Protein AF-A0A8X8YIY2-F1 (afdb_monomer)

Mean predicted aligned error: 8.5 Å

Secondary structure (DSSP, 8-state):
--------PEEEEEEEETTSTT--EEEEEEETTSBHHHHHHHHHHHTT--GGGEEEEETTS-EE-TTSBTT-TT--EEEEEEETTEEEEEEEEEEE--

Structure (mmCIF, N/CA/C/O backbone):
data_AF-A0A8X8YIY2-F1
#
_entry.id   AF-A0A8X8YIY2-F1
#
loop_
_atom_site.group_PDB
_atom_site.id
_atom_site.type_symbol
_atom_site.label_atom_id
_atom_site.label_alt_id
_atom_site.label_comp_id
_atom_site.label_asym_id
_atom_site.label_entity_id
_atom_site.label_seq_id
_atom_site.pdbx_PDB_ins_code
_atom_site.Cartn_x
_atom_site.Cartn_y
_atom_site.Cartn_z
_a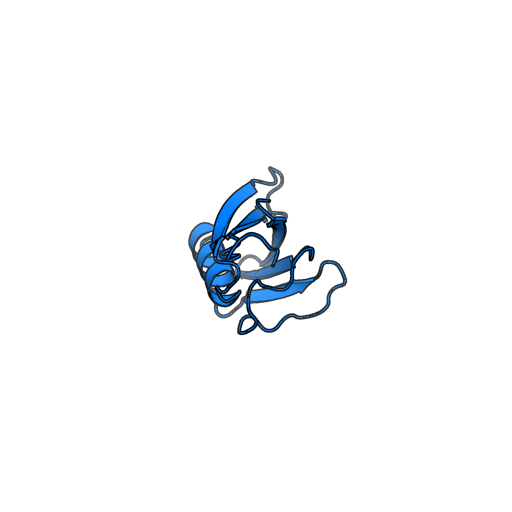tom_site.occupancy
_atom_site.B_iso_or_equiv
_atom_site.auth_seq_id
_atom_site.auth_comp_id
_atom_site.auth_asym_id
_atom_site.auth_atom_id
_atom_site.pdbx_PDB_model_num
ATOM 1 N N . MET A 1 1 ? 20.652 -7.552 -34.978 1.00 48.28 1 MET A N 1
ATOM 2 C CA . MET A 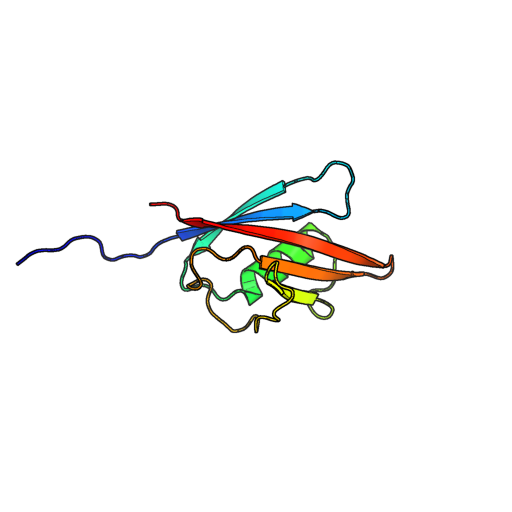1 1 ? 20.360 -8.364 -33.778 1.00 48.28 1 MET A CA 1
ATOM 3 C C . MET A 1 1 ? 19.204 -7.685 -33.052 1.00 48.28 1 MET A C 1
ATOM 5 O O . MET A 1 1 ? 19.321 -6.500 -32.773 1.00 48.28 1 MET A O 1
ATOM 9 N N . ALA A 1 2 ? 18.073 -8.380 -32.876 1.00 43.59 2 ALA A N 1
ATOM 10 C CA . ALA A 1 2 ? 16.949 -7.976 -32.008 1.00 43.59 2 ALA A CA 1
ATOM 11 C C . ALA A 1 2 ? 17.452 -7.808 -30.554 1.00 43.59 2 ALA A C 1
ATOM 13 O O . ALA A 1 2 ? 18.462 -8.419 -30.221 1.00 43.59 2 ALA A O 1
ATOM 14 N N . SER A 1 3 ? 16.898 -7.010 -29.637 1.00 44.25 3 SER A N 1
ATOM 15 C CA . SER A 1 3 ? 15.515 -6.651 -29.271 1.00 44.25 3 SER A CA 1
ATOM 16 C C . SER A 1 3 ? 15.618 -5.378 -28.388 1.00 44.25 3 SER A C 1
ATOM 18 O O . SER A 1 3 ? 16.571 -5.272 -27.626 1.00 44.25 3 SER A O 1
ATOM 20 N N . GLY A 1 4 ? 14.832 -4.306 -28.532 1.00 40.16 4 GLY A N 1
ATOM 21 C CA . GLY A 1 4 ? 13.465 -4.194 -28.010 1.00 40.16 4 GLY A CA 1
ATOM 22 C C . GLY A 1 4 ? 13.436 -3.759 -26.530 1.00 40.16 4 GLY A C 1
ATOM 23 O O . GLY A 1 4 ? 13.524 -4.612 -25.660 1.00 40.16 4 GLY A O 1
ATOM 24 N N . GLY A 1 5 ? 13.291 -2.446 -26.277 1.00 38.41 5 GLY A N 1
ATOM 25 C CA . GLY A 1 5 ? 12.825 -1.846 -25.010 1.00 38.41 5 GLY A CA 1
ATOM 26 C C . GLY A 1 5 ? 13.815 -1.809 -23.837 1.00 38.41 5 GLY A C 1
ATOM 27 O O . GLY A 1 5 ? 13.859 -2.732 -23.032 1.00 38.41 5 GLY A O 1
ATOM 28 N N . ALA A 1 6 ? 14.557 -0.708 -23.665 1.00 42.50 6 ALA A N 1
ATOM 29 C CA . ALA A 1 6 ? 15.295 -0.447 -22.424 1.00 42.50 6 ALA A CA 1
ATOM 30 C C . ALA A 1 6 ? 14.287 -0.151 -21.292 1.00 42.50 6 ALA A C 1
ATOM 32 O O . ALA A 1 6 ? 13.842 0.982 -21.108 1.00 42.50 6 ALA A O 1
ATOM 33 N N . GLY A 1 7 ? 13.866 -1.223 -20.617 1.00 46.47 7 GLY A N 1
ATOM 34 C CA . GLY A 1 7 ? 12.775 -1.292 -19.650 1.00 46.47 7 GLY A CA 1
ATOM 35 C C . GLY A 1 7 ? 13.004 -0.495 -18.370 1.00 46.47 7 GLY A C 1
ATOM 36 O O . GLY A 1 7 ? 13.304 -1.060 -17.325 1.00 46.47 7 GLY A O 1
ATOM 37 N N . GLY A 1 8 ? 12.762 0.812 -18.430 1.00 53.69 8 GLY A N 1
ATOM 38 C CA . GLY A 1 8 ? 12.368 1.613 -17.272 1.00 53.69 8 GLY A CA 1
ATOM 39 C C . GLY A 1 8 ? 10.879 1.425 -16.983 1.00 53.69 8 GLY A C 1
ATOM 40 O O . GLY A 1 8 ? 10.117 2.383 -17.090 1.00 53.69 8 GLY A O 1
ATOM 41 N N . GLY A 1 9 ? 10.456 0.187 -16.707 1.00 68.31 9 GLY A N 1
ATOM 42 C CA . GLY A 1 9 ? 9.068 -0.118 -16.361 1.00 68.31 9 GLY A CA 1
ATOM 43 C C . GLY A 1 9 ? 8.628 0.711 -15.155 1.00 68.31 9 GLY A C 1
ATOM 44 O O . GLY A 1 9 ? 9.380 0.876 -14.189 1.00 68.31 9 GLY A O 1
ATOM 45 N N . LYS A 1 10 ? 7.431 1.290 -15.223 1.00 73.19 10 LYS A N 1
ATOM 46 C CA . LYS A 1 10 ? 6.784 1.904 -14.062 1.00 73.19 10 LYS A CA 1
ATOM 47 C C . LYS A 1 10 ? 5.782 0.898 -13.520 1.00 73.19 10 LYS A C 1
ATOM 49 O O . LYS A 1 10 ? 5.042 0.283 -14.282 1.00 73.19 10 LYS A O 1
ATOM 54 N N . VAL A 1 11 ? 5.766 0.742 -12.206 1.00 78.69 11 VAL A N 1
ATOM 55 C CA . VAL A 1 11 ? 4.781 -0.080 -11.512 1.00 78.69 11 VAL A CA 1
ATOM 56 C C . VAL A 1 11 ? 3.748 0.854 -10.914 1.00 78.69 11 VAL A C 1
ATOM 58 O O . VAL A 1 11 ? 4.085 1.808 -10.208 1.00 78.69 11 VAL A O 1
ATOM 61 N N . SER A 1 12 ? 2.485 0.591 -11.218 1.00 82.12 12 SER A N 1
ATOM 62 C CA . SER A 1 12 ? 1.359 1.302 -10.633 1.00 82.12 12 SER A CA 1
ATOM 63 C C . SER A 1 12 ? 0.852 0.513 -9.436 1.00 82.12 12 SER A C 1
ATOM 65 O O . SER A 1 12 ? 0.351 -0.597 -9.571 1.00 82.12 12 SER A O 1
ATOM 67 N N . PHE A 1 13 ? 0.983 1.091 -8.251 1.00 80.75 13 PHE A N 1
ATOM 68 C CA . PHE A 1 13 ? 0.473 0.541 -7.008 1.00 80.75 13 PHE A CA 1
ATOM 69 C C . PHE A 1 13 ? -0.925 1.079 -6.744 1.00 80.75 13 PHE A C 1
ATOM 71 O O . PHE A 1 13 ? -1.106 2.276 -6.521 1.00 80.75 13 PHE A O 1
ATOM 78 N N . LYS A 1 14 ? -1.922 0.197 -6.755 1.00 83.94 14 LYS A N 1
ATOM 79 C CA . LYS A 1 14 ? -3.273 0.506 -6.297 1.00 83.94 14 LYS A CA 1
ATOM 80 C C . LYS A 1 14 ? -3.380 0.182 -4.818 1.00 83.94 14 LYS A C 1
ATOM 82 O O . LYS A 1 14 ? -3.481 -0.978 -4.434 1.00 83.94 14 LYS A O 1
ATOM 87 N N . VAL A 1 15 ? -3.405 1.220 -4.002 1.00 83.44 15 VAL A N 1
ATOM 88 C CA . VAL A 1 15 ? -3.483 1.129 -2.554 1.00 83.44 15 VAL A CA 1
ATOM 89 C C . VAL A 1 15 ? -4.903 1.374 -2.084 1.00 83.44 15 VAL A C 1
ATOM 91 O O . VAL A 1 15 ? -5.478 2.424 -2.344 1.00 83.44 15 VAL A O 1
ATOM 94 N N . THR A 1 16 ? -5.474 0.387 -1.410 1.00 83.94 16 THR A N 1
ATOM 95 C CA . THR A 1 16 ? -6.865 0.325 -0.975 1.00 83.94 16 THR A CA 1
ATOM 96 C C . THR A 1 16 ? -6.917 0.198 0.537 1.00 83.94 16 THR A C 1
ATOM 98 O O . THR A 1 16 ? -6.303 -0.698 1.118 1.00 83.94 16 THR A O 1
ATOM 101 N N . LEU A 1 17 ? -7.673 1.079 1.180 1.00 83.38 17 LEU A N 1
ATOM 102 C CA . LEU A 1 17 ? -7.822 1.096 2.628 1.00 83.38 17 LEU A CA 1
ATOM 103 C C . LEU A 1 17 ? -8.918 0.117 3.053 1.00 83.38 17 LEU A C 1
ATOM 105 O O . LEU A 1 17 ? -10.103 0.432 2.972 1.00 83.38 17 LEU A O 1
ATOM 109 N N . THR A 1 18 ? -8.530 -1.077 3.499 1.00 78.81 18 THR A N 1
ATOM 110 C CA . THR A 1 18 ? -9.501 -2.122 3.869 1.00 78.81 18 THR A CA 1
ATOM 111 C C . THR A 1 18 ? -10.113 -1.954 5.254 1.00 78.81 18 THR A C 1
ATOM 113 O O . THR A 1 18 ? -11.139 -2.567 5.533 1.00 78.81 18 THR A O 1
ATOM 116 N N . SER A 1 19 ? -9.546 -1.096 6.108 1.00 78.12 19 SER A N 1
ATOM 117 C CA . SER A 1 19 ? -10.202 -0.742 7.374 1.00 78.12 19 SER A CA 1
ATOM 118 C C . SER A 1 19 ? -11.385 0.210 7.197 1.00 78.12 19 SER A C 1
ATOM 120 O O . SER A 1 19 ? -12.226 0.286 8.089 1.00 78.12 19 SER A O 1
ATOM 122 N N . ASP A 1 20 ? -11.471 0.935 6.077 1.00 79.44 20 ASP A N 1
ATOM 123 C CA . ASP A 1 20 ? -12.607 1.810 5.798 1.00 79.44 20 ASP A CA 1
ATOM 124 C C . ASP A 1 20 ? -13.719 1.023 5.088 1.00 79.44 20 ASP A C 1
ATOM 126 O O . ASP A 1 20 ? -13.465 0.414 4.048 1.00 79.44 20 ASP A O 1
ATOM 130 N N . PRO A 1 21 ? -14.985 1.084 5.544 1.00 82.00 21 PRO A N 1
ATOM 131 C CA . PRO A 1 21 ? -16.089 0.357 4.909 1.00 82.00 21 PRO A CA 1
ATOM 132 C C . PRO A 1 21 ? -16.380 0.831 3.476 1.00 82.00 21 PRO A C 1
ATOM 134 O O . PRO A 1 21 ? -17.031 0.132 2.706 1.00 82.00 21 PRO A O 1
ATOM 137 N N . LYS A 1 22 ? -15.895 2.023 3.106 1.00 83.69 22 LYS A N 1
ATOM 138 C CA . LYS A 1 22 ? -15.969 2.561 1.739 1.00 83.69 22 LYS A CA 1
ATOM 139 C C . LYS A 1 22 ? -14.880 2.011 0.817 1.00 83.69 22 LYS A C 1
ATOM 141 O O . LYS A 1 22 ? -14.955 2.258 -0.382 1.00 83.69 22 LYS A O 1
ATOM 146 N N . LEU A 1 23 ? -13.882 1.316 1.370 1.00 83.69 23 LEU A N 1
ATOM 147 C CA . LEU A 1 23 ? -12.745 0.739 0.654 1.00 83.69 23 LEU A CA 1
ATOM 148 C C . LEU A 1 23 ? -12.107 1.731 -0.342 1.00 83.69 23 LEU A C 1
ATOM 150 O O . LEU A 1 23 ? -11.957 1.400 -1.524 1.00 83.69 23 LEU A O 1
ATOM 154 N N . PRO A 1 24 ? -11.782 2.975 0.078 1.00 86.19 24 PRO A N 1
ATOM 155 C CA . PRO A 1 24 ? -11.219 3.955 -0.837 1.00 86.19 24 PRO A CA 1
ATOM 156 C C . PRO A 1 24 ? -9.882 3.447 -1.376 1.00 86.19 24 PRO A C 1
ATOM 158 O O . PRO A 1 24 ? -9.065 2.904 -0.628 1.00 86.19 24 PRO A O 1
ATOM 161 N N . PHE A 1 25 ? -9.658 3.639 -2.677 1.00 85.44 25 PHE A N 1
ATOM 162 C CA . PHE A 1 25 ? -8.413 3.263 -3.334 1.00 85.44 25 PHE A CA 1
ATOM 163 C C . PHE A 1 25 ? -7.748 4.459 -4.010 1.00 85.44 25 PHE A C 1
ATOM 165 O O . PHE A 1 25 ? -8.407 5.369 -4.515 1.00 85.44 25 PHE A O 1
ATOM 172 N N . LYS A 1 26 ? -6.420 4.429 -4.047 1.00 83.62 26 LYS A N 1
ATOM 173 C CA . LYS A 1 26 ? -5.565 5.420 -4.690 1.00 83.62 26 LYS A CA 1
ATOM 174 C C . LYS A 1 26 ? -4.535 4.669 -5.525 1.00 83.62 26 LYS A C 1
ATOM 176 O O . LYS A 1 26 ? -3.961 3.696 -5.055 1.00 83.62 26 LYS A O 1
ATOM 181 N N . VAL A 1 27 ? -4.336 5.081 -6.769 1.00 84.56 27 VAL A N 1
ATOM 182 C CA . VAL A 1 27 ? -3.323 4.483 -7.647 1.00 84.56 27 VAL A CA 1
ATOM 183 C C . VAL A 1 27 ? -2.150 5.442 -7.738 1.00 84.56 27 VAL A C 1
ATOM 185 O O . VAL A 1 27 ? -2.354 6.634 -7.967 1.00 84.56 27 VAL A O 1
ATOM 188 N N . PHE A 1 28 ? -0.937 4.933 -7.570 1.00 80.69 28 PHE A N 1
ATOM 189 C CA . PHE A 1 28 ? 0.282 5.714 -7.735 1.00 80.69 28 PHE A CA 1
ATOM 190 C C . PHE A 1 28 ? 1.316 4.941 -8.531 1.00 80.69 28 PHE A C 1
ATOM 192 O O . PHE A 1 28 ? 1.568 3.769 -8.273 1.00 80.69 28 PHE A O 1
ATOM 199 N N . SER A 1 29 ? 1.941 5.618 -9.485 1.00 82.56 29 SER A N 1
ATOM 200 C CA . SER A 1 29 ? 2.965 5.029 -10.337 1.00 82.56 29 SER A CA 1
ATOM 201 C C . SER A 1 29 ? 4.346 5.404 -9.826 1.00 82.56 29 SER A C 1
ATOM 203 O O . SER A 1 29 ? 4.680 6.586 -9.728 1.00 82.56 29 SER A O 1
ATOM 205 N N . VAL A 1 30 ? 5.163 4.399 -9.538 1.00 78.44 30 VAL A N 1
ATOM 206 C CA . VAL A 1 30 ? 6.568 4.569 -9.165 1.00 78.44 30 VAL A CA 1
ATOM 207 C C . VAL A 1 30 ? 7.456 3.800 -10.145 1.00 78.44 30 VAL A C 1
ATOM 209 O O . VAL A 1 30 ? 7.004 2.844 -10.777 1.00 78.44 30 VAL A O 1
ATOM 212 N N . PRO A 1 31 ? 8.721 4.205 -10.324 1.00 81.44 31 PRO A N 1
ATOM 213 C CA . PRO A 1 31 ? 9.677 3.409 -11.084 1.00 81.44 31 PRO A CA 1
ATOM 214 C C . PRO A 1 31 ? 9.839 2.028 -10.446 1.00 81.44 31 PRO A C 1
ATOM 216 O O . PRO A 1 31 ? 9.886 1.922 -9.225 1.00 81.44 31 PRO A 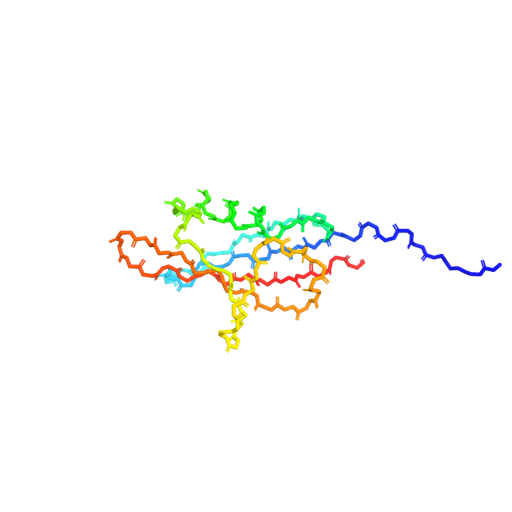O 1
ATOM 219 N N . GLU A 1 32 ? 9.993 0.976 -11.240 1.00 76.94 32 GLU A N 1
ATOM 220 C CA . GLU A 1 32 ? 10.175 -0.377 -10.699 1.00 76.94 32 GLU A CA 1
ATOM 221 C C . GLU A 1 32 ? 11.477 -0.549 -9.895 1.00 76.94 32 GLU A C 1
ATOM 223 O O . GLU A 1 32 ? 11.540 -1.309 -8.934 1.00 76.94 32 GLU A O 1
ATOM 228 N N . ALA A 1 33 ? 12.505 0.232 -10.235 1.00 76.12 33 ALA A N 1
ATOM 229 C CA . ALA A 1 33 ? 13.746 0.311 -9.468 1.00 76.12 33 ALA A CA 1
ATOM 230 C C . ALA A 1 33 ? 13.588 1.052 -8.121 1.00 76.12 33 ALA A C 1
ATOM 232 O O . ALA A 1 33 ? 14.549 1.151 -7.358 1.00 76.12 33 ALA A O 1
ATOM 233 N N . ALA A 1 34 ? 12.414 1.628 -7.830 1.00 80.94 34 ALA A N 1
ATOM 234 C CA . ALA A 1 34 ? 12.176 2.320 -6.571 1.00 80.94 34 ALA A CA 1
ATOM 235 C C . ALA A 1 34 ? 11.971 1.316 -5.420 1.00 80.94 34 ALA A C 1
ATOM 237 O O . ALA A 1 34 ? 11.345 0.270 -5.606 1.00 80.94 34 ALA A O 1
ATOM 238 N N . PRO A 1 35 ? 12.459 1.624 -4.208 1.00 82.25 35 PRO A N 1
ATOM 239 C CA . PRO A 1 35 ? 12.291 0.750 -3.054 1.00 82.25 35 PRO A CA 1
ATOM 240 C C . PRO A 1 35 ? 10.870 0.825 -2.479 1.00 82.25 35 PRO A C 1
ATOM 242 O O . PRO A 1 35 ? 10.245 1.891 -2.466 1.00 82.25 35 PRO A O 1
ATOM 245 N N . PHE A 1 36 ? 10.385 -0.283 -1.908 1.00 79.50 36 PHE A N 1
ATOM 246 C CA . PHE A 1 36 ? 9.067 -0.333 -1.261 1.00 79.50 36 PHE A CA 1
ATOM 247 C C . PHE A 1 36 ? 8.936 0.622 -0.068 1.00 79.50 36 PHE A C 1
ATOM 249 O O . PHE A 1 36 ? 7.834 1.069 0.240 1.00 79.50 36 PHE A O 1
ATOM 256 N N . THR A 1 37 ? 10.047 1.007 0.566 1.00 84.06 37 THR A N 1
ATOM 257 C CA . THR A 1 37 ? 10.082 2.094 1.563 1.00 84.06 37 THR A CA 1
ATOM 258 C C . THR A 1 37 ? 9.445 3.390 1.062 1.00 84.06 37 THR A C 1
ATOM 260 O O . THR A 1 37 ? 8.850 4.105 1.867 1.00 84.06 37 THR A O 1
ATOM 263 N N . ALA A 1 38 ? 9.550 3.711 -0.232 1.00 82.75 38 ALA A N 1
ATOM 264 C CA . ALA A 1 38 ? 8.889 4.884 -0.794 1.00 82.75 38 ALA A CA 1
ATOM 265 C C . ALA A 1 38 ? 7.366 4.701 -0.770 1.00 82.75 38 ALA A C 1
ATOM 267 O O . ALA A 1 38 ? 6.665 5.542 -0.217 1.00 82.75 38 ALA A O 1
ATOM 268 N N . VAL A 1 39 ? 6.864 3.570 -1.277 1.00 79.38 39 VAL A N 1
ATOM 269 C CA . VAL A 1 39 ? 5.427 3.237 -1.288 1.00 79.38 39 VAL A CA 1
ATOM 270 C C . VAL A 1 39 ? 4.855 3.204 0.133 1.00 79.38 39 VAL A C 1
ATOM 272 O O . VAL A 1 39 ? 3.795 3.773 0.381 1.00 79.38 39 VAL A O 1
ATOM 275 N N . LEU A 1 40 ? 5.595 2.616 1.079 1.00 82.88 40 LEU A N 1
ATOM 276 C CA . LEU A 1 40 ? 5.268 2.591 2.506 1.00 82.88 40 LEU A CA 1
ATOM 277 C C . LEU A 1 40 ? 5.101 3.993 3.076 1.00 82.88 40 LEU A C 1
ATOM 279 O O . LEU A 1 40 ? 4.080 4.272 3.689 1.00 82.88 40 LEU A O 1
ATOM 283 N N . LYS A 1 41 ? 6.083 4.876 2.865 1.00 84.19 41 LYS A N 1
ATOM 284 C CA . LYS A 1 41 ? 6.032 6.258 3.358 1.00 84.19 41 LYS A CA 1
ATOM 285 C C . LYS A 1 41 ? 4.880 7.042 2.739 1.00 84.19 41 LYS A C 1
ATOM 287 O O . LYS A 1 41 ? 4.156 7.698 3.473 1.00 84.19 41 LYS A O 1
ATOM 292 N N . PHE A 1 42 ? 4.669 6.908 1.432 1.00 83.56 42 PHE A N 1
ATOM 293 C CA . PHE A 1 42 ? 3.570 7.576 0.736 1.00 83.56 42 PHE A CA 1
ATOM 294 C C . PHE A 1 42 ? 2.202 7.139 1.261 1.00 83.56 42 PHE A C 1
ATOM 296 O O . PHE A 1 42 ? 1.363 7.981 1.569 1.00 83.56 42 PHE A O 1
ATOM 303 N N . ALA A 1 43 ? 1.982 5.830 1.397 1.00 79.88 43 ALA A N 1
ATOM 304 C CA . ALA A 1 43 ? 0.754 5.314 1.986 1.00 79.88 43 ALA A CA 1
ATOM 305 C C . ALA A 1 43 ? 0.618 5.752 3.455 1.00 79.88 43 ALA A C 1
ATOM 307 O O . ALA A 1 43 ? -0.471 6.137 3.873 1.00 79.88 43 ALA A O 1
ATOM 308 N N . ALA A 1 44 ? 1.718 5.774 4.215 1.00 81.62 44 ALA A N 1
ATOM 309 C CA . ALA A 1 44 ? 1.711 6.234 5.597 1.00 81.62 44 ALA A CA 1
ATOM 310 C C . ALA A 1 44 ? 1.249 7.694 5.720 1.00 81.62 44 ALA A C 1
ATOM 312 O O . ALA A 1 44 ? 0.365 8.004 6.513 1.00 81.62 44 ALA A O 1
ATOM 313 N N . GLU A 1 45 ? 1.808 8.587 4.901 1.00 83.81 45 GLU A N 1
ATOM 314 C CA . GLU A 1 45 ? 1.459 10.010 4.890 1.00 83.81 45 GLU A CA 1
ATOM 315 C C . GLU A 1 45 ? 0.017 10.249 4.423 1.00 83.81 45 GLU A C 1
ATOM 317 O O . GLU A 1 45 ? -0.712 11.008 5.064 1.00 83.81 45 GLU A O 1
ATOM 322 N N . GLU A 1 46 ? -0.431 9.561 3.365 1.00 80.38 46 GLU A N 1
ATOM 323 C CA . GLU A 1 46 ? -1.803 9.691 2.849 1.00 80.38 46 GLU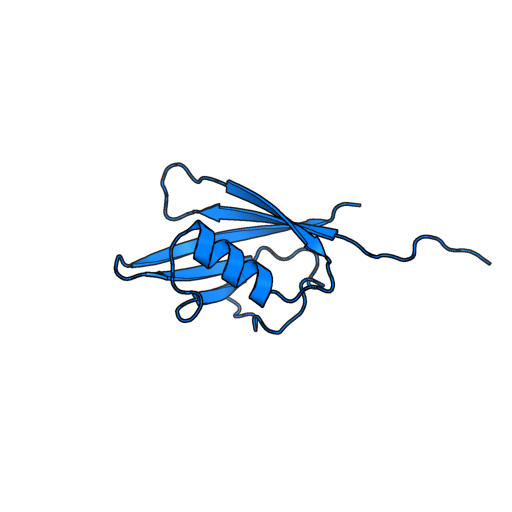 A CA 1
ATOM 324 C C . GLU A 1 46 ? -2.854 9.231 3.867 1.00 80.38 46 GLU A C 1
ATOM 326 O O . GLU A 1 46 ? -3.897 9.870 4.016 1.00 80.38 46 GLU A O 1
ATOM 331 N N . PHE A 1 47 ? -2.578 8.143 4.592 1.00 76.25 47 PHE A N 1
ATOM 332 C CA . PHE A 1 47 ? -3.481 7.620 5.620 1.00 76.25 47 PHE A CA 1
ATOM 333 C C . PHE A 1 47 ? -3.209 8.187 7.019 1.00 76.25 47 PHE A C 1
ATOM 335 O O . PHE A 1 47 ? -3.869 7.783 7.972 1.00 76.25 47 PHE A O 1
ATOM 342 N N . LYS A 1 48 ? -2.297 9.165 7.144 1.00 79.25 48 LYS A N 1
ATOM 343 C CA . LYS A 1 48 ? -1.910 9.829 8.403 1.00 79.25 48 LYS A CA 1
ATOM 344 C C . LYS A 1 48 ? -1.440 8.872 9.503 1.00 79.25 48 LYS A C 1
ATOM 346 O O . LYS A 1 48 ? -1.693 9.103 10.682 1.00 79.25 48 LYS A O 1
ATOM 351 N N . VAL A 1 49 ? -0.730 7.821 9.121 1.00 80.00 49 VAL A N 1
ATOM 352 C CA . VAL A 1 49 ? -0.199 6.799 10.025 1.00 80.00 49 VAL A CA 1
ATOM 353 C C . VAL A 1 49 ? 1.332 6.844 10.078 1.00 80.00 49 VAL A C 1
ATOM 355 O O . VAL A 1 49 ? 1.976 7.339 9.150 1.00 80.00 49 VAL A O 1
ATOM 358 N N . PRO A 1 50 ? 1.966 6.351 11.157 1.00 80.12 50 PRO A N 1
ATOM 359 C CA . PRO A 1 50 ? 3.415 6.410 11.292 1.00 80.12 50 PRO A CA 1
ATOM 360 C C . PRO A 1 50 ? 4.095 5.331 10.428 1.00 80.12 50 PRO A C 1
ATOM 362 O O . PRO A 1 50 ? 3.869 4.142 10.656 1.00 80.12 50 PRO A O 1
ATOM 365 N N . PRO A 1 51 ? 5.028 5.676 9.517 1.00 79.81 51 PRO A N 1
ATOM 366 C CA . PRO A 1 51 ? 5.739 4.679 8.707 1.00 79.81 51 PRO A CA 1
ATOM 367 C C . PRO A 1 51 ? 6.636 3.749 9.545 1.00 79.81 51 PRO A C 1
ATOM 369 O O . PRO A 1 51 ? 7.037 2.686 9.084 1.00 79.81 51 PRO A O 1
ATOM 372 N N . GLN A 1 52 ? 6.975 4.147 10.776 1.00 79.19 52 GLN A N 1
ATOM 373 C CA . GLN A 1 52 ? 7.816 3.377 11.701 1.00 79.19 52 GLN A CA 1
ATOM 374 C C . GLN A 1 52 ? 7.078 2.201 12.343 1.00 79.19 52 GLN A C 1
ATOM 376 O O . GLN A 1 52 ? 7.701 1.204 12.692 1.00 79.19 52 GLN A O 1
ATOM 381 N N . THR A 1 53 ? 5.760 2.312 12.502 1.00 81.62 53 THR A N 1
ATOM 382 C CA . THR A 1 53 ? 4.904 1.254 13.052 1.00 81.62 53 THR A CA 1
ATOM 383 C C . THR A 1 53 ? 4.246 0.443 11.938 1.00 81.62 53 THR A C 1
ATOM 385 O O . THR A 1 53 ? 3.195 -0.168 12.129 1.00 81.62 53 THR A O 1
ATOM 388 N N . SER A 1 54 ? 4.861 0.465 10.7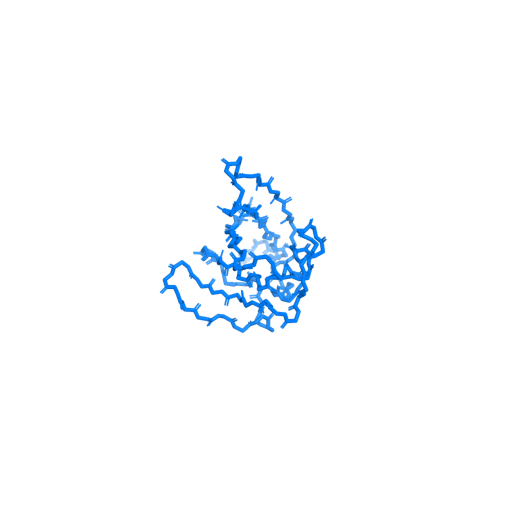54 1.00 82.62 54 SER A N 1
ATOM 389 C CA . SER A 1 54 ? 4.324 -0.137 9.546 1.00 82.62 54 SER A CA 1
ATOM 390 C C . SER A 1 54 ? 5.140 -1.343 9.101 1.00 82.62 54 SER A C 1
ATOM 392 O O . SER A 1 54 ? 6.368 -1.338 9.193 1.00 82.62 54 SER A O 1
ATOM 394 N N . ALA A 1 55 ? 4.469 -2.352 8.559 1.00 83.19 55 ALA A N 1
ATOM 395 C CA . ALA A 1 55 ? 5.092 -3.529 7.971 1.00 83.19 55 ALA A CA 1
ATOM 396 C C . ALA A 1 55 ? 4.488 -3.817 6.597 1.00 83.19 55 ALA A C 1
ATOM 398 O O . ALA A 1 55 ? 3.307 -3.575 6.367 1.00 83.19 55 ALA A O 1
ATOM 399 N N . ILE A 1 56 ? 5.296 -4.349 5.686 1.00 83.00 56 ILE A N 1
ATOM 400 C CA . ILE A 1 56 ? 4.828 -4.821 4.384 1.00 83.00 56 ILE A CA 1
ATOM 401 C C . ILE A 1 56 ? 4.797 -6.341 4.450 1.00 83.00 56 ILE A C 1
ATOM 403 O O . ILE A 1 56 ? 5.804 -6.966 4.778 1.00 83.00 56 ILE A O 1
ATOM 407 N N . ILE A 1 57 ? 3.650 -6.934 4.156 1.00 85.06 57 ILE A N 1
ATOM 408 C CA . ILE A 1 57 ? 3.480 -8.383 4.047 1.00 85.06 57 ILE A CA 1
ATOM 409 C C . ILE A 1 57 ? 2.865 -8.721 2.679 1.00 85.06 57 ILE A C 1
ATOM 411 O O . ILE A 1 57 ? 2.396 -7.828 1.981 1.00 85.06 57 ILE A O 1
ATOM 415 N N . THR A 1 58 ? 2.850 -9.981 2.264 1.00 80.94 58 THR A N 1
ATOM 416 C CA . THR A 1 58 ? 2.038 -10.455 1.128 1.00 80.94 58 THR A CA 1
ATOM 417 C C . THR A 1 58 ? 0.639 -10.870 1.598 1.00 80.94 58 THR A C 1
ATOM 419 O O . THR A 1 58 ? 0.398 -10.987 2.803 1.00 80.94 58 THR A O 1
ATOM 422 N N . ASN A 1 59 ? -0.296 -11.141 0.677 1.00 77.62 59 ASN A N 1
ATOM 423 C CA . ASN A 1 59 ? -1.614 -11.685 1.049 1.00 77.62 59 ASN A CA 1
ATOM 424 C C . ASN A 1 59 ? -1.523 -13.031 1.797 1.00 77.62 59 ASN A C 1
ATOM 426 O O . ASN A 1 59 ? -2.4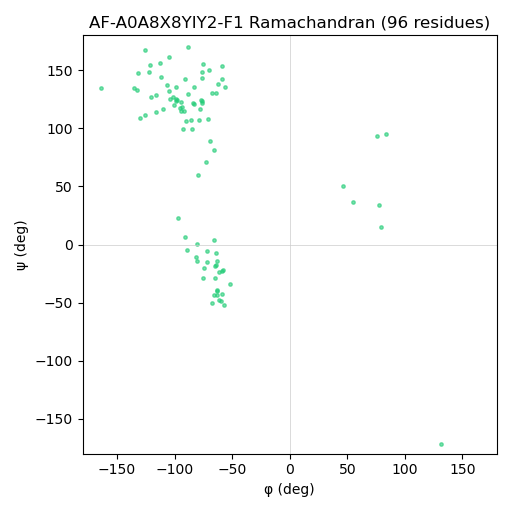53 -13.386 2.516 1.00 77.62 59 ASN A O 1
ATOM 430 N N . ASP A 1 60 ? -0.424 -13.768 1.623 1.00 80.56 60 ASP A N 1
ATOM 431 C CA . ASP A 1 60 ? -0.150 -15.033 2.313 1.00 80.56 60 ASP A CA 1
ATOM 432 C C . ASP A 1 60 ? 0.390 -14.828 3.740 1.00 80.56 60 ASP A C 1
ATOM 434 O O . ASP A 1 60 ? 0.702 -15.791 4.438 1.00 80.56 60 ASP A O 1
ATOM 438 N N . GLY A 1 61 ? 0.533 -13.575 4.187 1.00 78.25 61 GLY A N 1
ATOM 439 C CA . GLY A 1 61 ? 1.090 -13.247 5.497 1.00 78.25 61 GLY A CA 1
ATOM 440 C C . GLY A 1 61 ? 2.617 -13.309 5.558 1.00 78.25 61 GLY A C 1
ATOM 441 O O . GLY A 1 61 ? 3.180 -13.322 6.652 1.00 78.25 61 GLY A O 1
ATOM 442 N N . VAL A 1 62 ? 3.309 -13.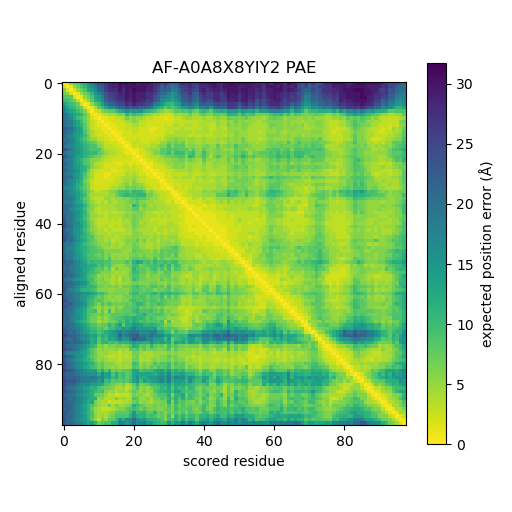341 4.412 1.00 84.31 62 VAL A N 1
ATOM 443 C CA . VAL A 1 62 ? 4.779 -13.367 4.366 1.00 84.31 62 VAL A CA 1
ATOM 444 C C . VAL A 1 62 ? 5.321 -11.947 4.482 1.00 84.31 62 VAL A C 1
ATOM 446 O O . VAL A 1 62 ? 5.012 -11.098 3.653 1.00 84.31 62 VAL A O 1
ATOM 449 N N . GLY A 1 63 ? 6.146 -11.679 5.494 1.00 82.12 63 GLY A N 1
ATOM 450 C CA . GLY A 1 63 ? 6.796 -10.379 5.668 1.00 82.12 63 GLY A CA 1
ATOM 451 C C . GLY A 1 63 ? 7.826 -10.077 4.579 1.00 82.12 63 GLY A C 1
ATOM 452 O O . GLY A 1 63 ? 8.706 -10.891 4.310 1.00 82.12 63 GLY A O 1
ATOM 453 N N . ILE A 1 64 ? 7.734 -8.886 3.990 1.00 82.88 64 ILE A N 1
ATOM 454 C CA . ILE A 1 64 ? 8.664 -8.354 2.989 1.00 82.88 64 ILE A CA 1
ATOM 455 C C . ILE A 1 64 ? 9.512 -7.262 3.639 1.00 82.88 64 ILE A C 1
ATOM 457 O O . ILE A 1 64 ? 8.999 -6.406 4.366 1.00 82.88 64 ILE A O 1
ATOM 461 N N . ASN A 1 65 ? 10.819 -7.256 3.366 1.00 82.06 65 ASN A N 1
ATOM 462 C CA . ASN A 1 65 ? 11.675 -6.174 3.840 1.00 82.06 65 ASN A CA 1
ATOM 463 C C . ASN A 1 65 ? 11.436 -4.931 2.959 1.00 82.06 65 ASN A C 1
ATOM 465 O O . ASN A 1 65 ? 11.682 -4.993 1.755 1.00 82.06 65 ASN A O 1
ATOM 469 N N . PRO A 1 66 ? 11.021 -3.778 3.513 1.00 73.38 66 PRO A N 1
ATOM 470 C CA . PRO A 1 66 ? 10.749 -2.573 2.725 1.00 73.38 66 PRO A CA 1
ATOM 471 C C . PRO A 1 66 ? 11.983 -2.003 2.001 1.00 73.38 66 PRO A C 1
ATOM 473 O O . PRO A 1 66 ? 11.841 -1.156 1.118 1.00 73.38 66 PRO A O 1
ATOM 476 N N . GLN A 1 67 ? 13.196 -2.439 2.360 1.00 77.94 67 GLN A N 1
ATOM 477 C CA . GLN A 1 67 ? 14.420 -2.097 1.626 1.00 77.94 67 GLN A CA 1
ATOM 478 C C . GLN A 1 67 ? 14.529 -2.803 0.267 1.00 77.94 67 GLN A C 1
ATOM 480 O O . GLN A 1 67 ? 15.355 -2.402 -0.549 1.00 77.94 67 GLN A O 1
ATOM 485 N N . GLN A 1 68 ? 13.724 -3.841 0.025 1.00 76.38 68 GLN A N 1
ATOM 486 C CA . GLN A 1 68 ? 13.662 -4.511 -1.270 1.00 76.38 68 GLN A CA 1
ATOM 487 C C . GLN A 1 68 ? 13.006 -3.598 -2.315 1.00 76.38 68 GLN A C 1
ATOM 489 O O . GLN A 1 68 ? 12.172 -2.740 -1.997 1.00 76.38 68 GLN A O 1
ATOM 494 N N . SER A 1 69 ? 13.415 -3.771 -3.568 1.00 69.75 69 SER A N 1
ATOM 495 C CA . SER A 1 69 ? 12.902 -3.001 -4.699 1.00 69.75 69 SER A CA 1
ATOM 496 C C . SER A 1 69 ? 11.501 -3.460 -5.101 1.00 69.75 69 SER A C 1
ATOM 498 O O . SER A 1 69 ? 11.140 -4.624 -4.922 1.00 69.75 69 SER A O 1
ATOM 500 N N . ALA A 1 70 ? 10.748 -2.558 -5.732 1.00 65.25 70 ALA A N 1
ATOM 501 C CA . ALA A 1 70 ? 9.443 -2.820 -6.337 1.00 65.25 70 ALA A CA 1
ATOM 502 C C . ALA A 1 70 ? 9.477 -3.781 -7.547 1.00 65.25 70 ALA A C 1
ATOM 504 O O . ALA A 1 70 ? 8.438 -4.056 -8.144 1.00 65.25 70 ALA A O 1
ATOM 505 N N . GLU A 1 71 ? 10.646 -4.333 -7.878 1.00 65.56 71 GLU A N 1
ATOM 506 C CA . GLU A 1 71 ? 10.869 -5.340 -8.924 1.00 65.56 71 GLU A CA 1
ATOM 507 C C . GLU A 1 71 ? 10.165 -6.681 -8.668 1.00 65.56 71 GLU A C 1
ATOM 509 O O . GLU A 1 71 ? 10.144 -7.545 -9.545 1.00 65.56 71 GLU A O 1
ATOM 514 N N . LEU A 1 72 ? 9.557 -6.870 -7.491 1.00 62.31 72 LEU A N 1
ATOM 515 C CA . LEU A 1 72 ? 8.709 -8.020 -7.181 1.00 62.31 72 LEU A CA 1
ATOM 516 C C . LEU A 1 72 ? 7.364 -7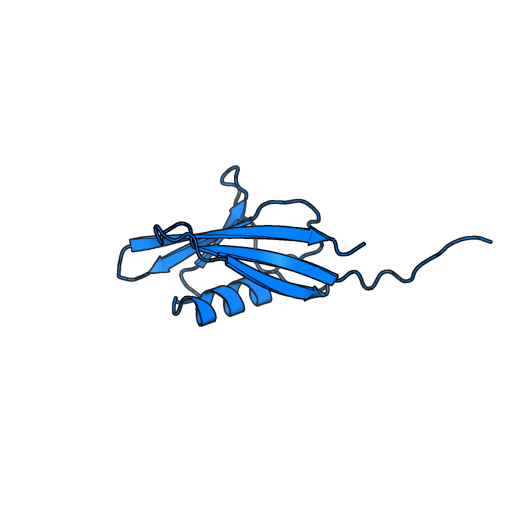.900 -7.933 1.00 62.31 72 LEU A C 1
ATOM 518 O O . LEU A 1 72 ? 6.313 -7.595 -7.368 1.00 62.31 72 LEU A O 1
ATOM 522 N N . ARG A 1 73 ? 7.423 -8.075 -9.256 1.00 59.56 73 ARG A N 1
ATOM 523 C CA . ARG A 1 73 ? 6.292 -7.952 -10.181 1.00 59.56 73 ARG A CA 1
ATOM 524 C C . ARG A 1 73 ? 5.253 -9.036 -9.871 1.00 59.56 73 ARG A C 1
ATOM 526 O O . ARG A 1 73 ? 5.594 -10.213 -9.811 1.00 59.56 73 ARG A O 1
ATOM 533 N N . SER A 1 74 ? 3.983 -8.642 -9.747 1.00 57.34 74 SER A N 1
ATOM 534 C CA . SER A 1 74 ? 2.824 -9.531 -9.548 1.00 57.34 74 SER A CA 1
ATOM 535 C C . SER A 1 74 ? 2.615 -10.090 -8.131 1.00 57.34 74 SER A C 1
ATOM 537 O O . SER A 1 74 ? 2.112 -11.205 -7.982 1.00 57.34 74 SER A O 1
ATOM 539 N N . MET A 1 75 ? 2.944 -9.330 -7.082 1.00 64.81 75 MET A N 1
ATOM 540 C CA . MET A 1 75 ? 2.539 -9.685 -5.716 1.00 64.81 75 MET A CA 1
ATOM 541 C C . MET A 1 75 ? 1.590 -8.648 -5.116 1.00 64.81 75 MET A C 1
ATOM 543 O O . MET A 1 75 ? 1.875 -7.451 -5.104 1.00 64.81 75 MET A O 1
ATOM 547 N N . GLN A 1 76 ? 0.458 -9.131 -4.602 1.00 70.69 76 GLN A N 1
ATOM 548 C CA . GLN A 1 76 ? -0.450 -8.354 -3.769 1.00 70.69 76 GLN A CA 1
ATOM 549 C C . GLN A 1 76 ? 0.233 -8.141 -2.414 1.00 70.69 76 GLN A C 1
ATOM 551 O O . GLN A 1 76 ? 0.375 -9.071 -1.615 1.00 70.69 76 GLN A O 1
ATOM 556 N N . LEU A 1 77 ? 0.676 -6.914 -2.165 1.00 78.19 77 LEU A N 1
ATOM 557 C CA . LEU A 1 77 ? 1.265 -6.521 -0.892 1.00 78.19 77 LEU A CA 1
ATOM 558 C C . LEU A 1 77 ? 0.165 -6.003 0.024 1.00 78.19 77 LEU A C 1
ATOM 560 O O . LEU A 1 77 ? -0.754 -5.318 -0.409 1.00 78.19 77 LEU A O 1
ATOM 564 N N . VAL A 1 78 ? 0.257 -6.304 1.304 1.00 82.06 78 VAL A N 1
ATOM 565 C CA . VAL A 1 78 ? -0.594 -5.756 2.349 1.00 82.06 78 VAL A CA 1
ATOM 566 C C . VAL A 1 78 ? 0.313 -4.948 3.262 1.00 82.06 78 VAL A C 1
ATOM 568 O O . VAL A 1 78 ? 1.216 -5.477 3.905 1.00 82.06 78 VAL A O 1
ATOM 571 N N . LEU A 1 79 ? 0.106 -3.638 3.282 1.00 83.38 79 LEU A N 1
ATOM 572 C CA . LEU A 1 79 ? 0.720 -2.755 4.251 1.00 83.38 79 LEU A CA 1
ATOM 573 C C . LEU A 1 79 ? -0.106 -2.787 5.535 1.00 83.38 79 LEU A C 1
ATOM 575 O O . LEU A 1 79 ? -1.298 -2.483 5.551 1.00 83.38 79 LEU A O 1
ATOM 579 N N . LEU A 1 80 ? 0.554 -3.177 6.613 1.00 83.38 80 LEU A N 1
ATOM 580 C CA . LEU A 1 80 ? 0.042 -3.135 7.968 1.00 83.38 80 LEU A CA 1
ATOM 581 C C . LEU A 1 80 ? 0.520 -1.839 8.597 1.00 83.38 80 LEU A C 1
ATOM 583 O O . LEU A 1 80 ? 1.721 -1.652 8.749 1.00 83.38 80 LEU A O 1
ATOM 587 N N . PHE A 1 81 ? -0.402 -0.969 8.976 1.00 83.31 81 PHE A N 1
ATOM 588 C CA . PHE A 1 81 ? -0.113 0.255 9.704 1.00 83.31 81 PHE A CA 1
ATOM 589 C C . PHE A 1 81 ? -0.650 0.101 11.123 1.00 83.31 81 PHE A C 1
ATOM 591 O O . PHE A 1 81 ? -1.851 -0.066 11.316 1.00 83.31 81 PHE A O 1
ATOM 598 N N . LEU A 1 82 ? 0.216 0.113 12.135 1.00 77.25 82 LEU A N 1
ATOM 599 C CA . LEU A 1 82 ? -0.240 0.104 13.522 1.00 77.25 82 LEU A CA 1
ATOM 600 C C . LEU A 1 82 ? -0.511 1.552 13.948 1.00 77.25 82 LEU A C 1
ATOM 602 O O . LEU A 1 82 ? 0.431 2.331 14.123 1.00 77.25 82 LEU A O 1
ATOM 606 N N . ASP A 1 83 ? -1.788 1.908 14.071 1.00 68.88 83 ASP A N 1
ATOM 607 C CA . ASP A 1 83 ? -2.241 3.217 14.542 1.00 68.88 83 ASP A CA 1
ATOM 608 C C . ASP A 1 83 ? -2.761 3.136 15.990 1.00 68.88 83 ASP A C 1
ATOM 610 O O . ASP A 1 83 ? -3.097 2.062 16.495 1.00 68.88 83 ASP A O 1
ATOM 614 N N . ILE A 1 84 ? -2.846 4.284 16.671 1.00 70.81 84 ILE A N 1
ATOM 615 C CA . ILE A 1 84 ? -3.397 4.398 18.031 1.00 70.81 84 ILE A CA 1
ATOM 616 C C . ILE A 1 84 ? -4.849 3.900 18.144 1.00 70.81 84 ILE A C 1
ATOM 618 O O . ILE A 1 84 ? -5.282 3.537 19.237 1.00 70.81 84 ILE A O 1
ATOM 622 N N . HIS A 1 85 ? -5.595 3.855 17.035 1.00 66.81 85 HIS A N 1
ATOM 623 C CA . HIS A 1 85 ? -6.960 3.331 16.977 1.00 66.81 85 HIS A CA 1
ATOM 624 C C . HIS A 1 85 ? -7.046 1.822 16.676 1.00 66.81 85 HIS A C 1
ATOM 626 O O . HIS A 1 85 ? -8.142 1.261 16.720 1.00 66.81 85 HIS A O 1
ATOM 632 N N . GLY A 1 86 ? -5.924 1.149 16.397 1.00 68.88 86 GLY A N 1
ATOM 633 C CA . GLY A 1 86 ? -5.869 -0.274 16.059 1.00 68.88 86 GLY A CA 1
ATOM 634 C C . GLY A 1 86 ? -5.036 -0.568 14.809 1.00 68.88 86 GLY A C 1
ATOM 635 O O . GLY A 1 86 ? -4.339 0.289 14.271 1.00 68.88 86 GLY A O 1
ATOM 636 N N . LEU A 1 87 ? -5.087 -1.818 14.345 1.00 68.50 87 LEU A N 1
ATOM 637 C CA . LEU A 1 87 ? -4.374 -2.250 13.143 1.00 68.50 87 LEU A CA 1
ATOM 638 C C . LEU A 1 87 ? -5.125 -1.785 11.884 1.00 68.50 87 LEU A C 1
ATOM 640 O O . LEU A 1 87 ? -6.259 -2.197 11.633 1.00 68.50 87 LEU A O 1
ATOM 644 N N . LEU A 1 88 ? -4.481 -0.930 11.096 1.00 75.38 88 LEU A N 1
ATOM 645 C CA . LEU A 1 88 ? -4.964 -0.438 9.816 1.00 75.38 88 LEU A CA 1
ATOM 646 C C . LEU A 1 88 ? -4.403 -1.314 8.686 1.00 75.38 88 LEU A C 1
ATOM 648 O O . LEU A 1 88 ? -3.190 -1.396 8.489 1.00 75.38 88 LEU A O 1
ATOM 652 N N . PHE A 1 89 ? -5.291 -1.973 7.941 1.00 72.75 89 PHE A N 1
ATOM 653 C CA . PHE A 1 89 ? -4.920 -2.846 6.827 1.00 72.75 89 PHE A CA 1
ATOM 654 C C . PHE A 1 89 ? -5.072 -2.112 5.497 1.00 72.75 89 PHE A C 1
ATOM 656 O O . PHE A 1 89 ? -6.155 -1.617 5.157 1.00 72.75 89 PHE A O 1
ATOM 663 N N . VAL A 1 90 ? -3.997 -2.085 4.719 1.00 75.00 90 VAL A N 1
ATOM 664 C CA . VAL A 1 90 ? -3.929 -1.399 3.433 1.00 75.00 90 VAL A CA 1
ATOM 665 C C . VAL A 1 90 ? -3.470 -2.381 2.357 1.00 75.00 90 VAL A C 1
ATOM 667 O O . VAL A 1 90 ? -2.323 -2.812 2.338 1.00 75.00 90 VAL A O 1
ATOM 670 N N . PHE A 1 91 ? -4.354 -2.742 1.432 1.00 75.44 91 PHE A N 1
ATOM 671 C CA . PHE A 1 91 ? -4.016 -3.622 0.311 1.00 75.44 91 PHE A CA 1
ATOM 672 C C . PHE A 1 91 ? -3.372 -2.835 -0.818 1.00 75.44 91 PHE A C 1
ATOM 674 O O . PHE A 1 91 ? -3.856 -1.777 -1.183 1.00 75.44 91 PHE A O 1
ATOM 681 N N . THR A 1 92 ? -2.306 -3.363 -1.394 1.00 72.94 92 THR A N 1
ATOM 682 C CA . THR A 1 92 ? -1.500 -2.727 -2.432 1.00 72.94 92 THR A CA 1
ATOM 683 C C . THR A 1 92 ? -1.325 -3.698 -3.581 1.00 72.94 92 THR A C 1
ATOM 685 O O . THR A 1 92 ? -0.667 -4.727 -3.442 1.00 72.94 92 THR A O 1
ATOM 688 N N . ASP A 1 93 ? -1.983 -3.414 -4.697 1.00 73.94 93 ASP A N 1
ATOM 689 C CA . ASP A 1 93 ? -1.907 -4.229 -5.907 1.00 73.94 93 ASP A CA 1
ATOM 690 C C . ASP A 1 93 ? -0.899 -3.614 -6.876 1.00 73.94 93 ASP A C 1
ATOM 692 O O . ASP A 1 93 ? -0.999 -2.428 -7.193 1.00 73.94 93 ASP A O 1
ATOM 696 N N . ALA A 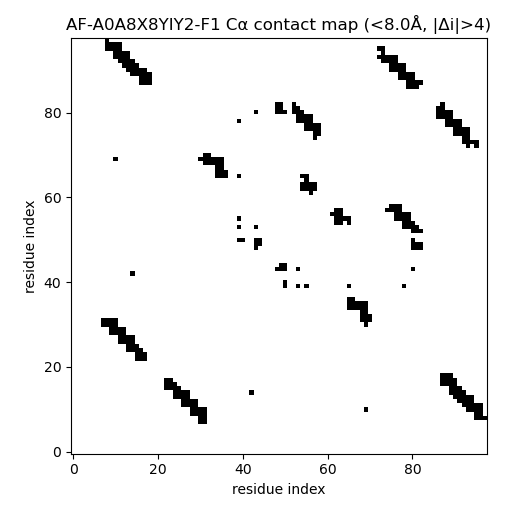1 94 ? 0.094 -4.395 -7.297 1.00 68.00 94 ALA A N 1
ATOM 697 C CA . ALA A 1 94 ? 1.128 -3.957 -8.226 1.00 68.00 94 ALA A CA 1
ATOM 698 C C . ALA A 1 94 ? 0.708 -4.296 -9.662 1.00 68.00 94 ALA A C 1
ATOM 700 O O . ALA A 1 94 ? 0.876 -5.429 -10.114 1.00 68.00 94 ALA A O 1
ATOM 701 N N . VAL A 1 95 ? 0.186 -3.309 -10.389 1.00 62.75 95 VAL A N 1
ATOM 702 C CA . VAL A 1 95 ? -0.171 -3.441 -11.805 1.00 62.75 95 VAL A CA 1
ATOM 703 C C . VAL A 1 95 ? 1.001 -2.956 -12.654 1.00 62.75 95 VAL A C 1
ATOM 705 O O . VAL A 1 95 ? 1.456 -1.817 -12.510 1.00 62.75 95 VAL A O 1
ATOM 708 N N . LEU A 1 96 ? 1.507 -3.823 -13.534 1.00 61.50 96 LEU A N 1
ATOM 709 C CA . LEU A 1 96 ? 2.533 -3.447 -14.503 1.00 61.50 96 LEU A CA 1
ATOM 710 C C . LEU A 1 96 ? 1.883 -2.650 -15.637 1.00 61.50 96 LEU A C 1
ATOM 712 O O . LEU A 1 96 ? 0.954 -3.137 -16.283 1.00 61.50 96 LEU A O 1
ATOM 716 N N . ASP A 1 97 ? 2.382 -1.441 -15.874 1.00 60.94 97 ASP A N 1
ATOM 717 C CA . ASP A 1 97 ? 2.068 -0.693 -17.090 1.00 60.94 97 ASP A CA 1
ATOM 718 C C . ASP A 1 97 ? 2.959 -1.282 -18.204 1.00 60.94 97 ASP A C 1
ATOM 720 O O . ASP A 1 97 ? 4.187 -1.164 -18.136 1.00 60.94 97 ASP A O 1
ATOM 724 N N . PHE A 1 98 ? 2.356 -2.043 -19.127 1.00 54.41 98 PHE A N 1
ATOM 725 C CA . PHE A 1 98 ? 3.038 -2.732 -20.236 1.00 54.41 98 PHE A CA 1
ATOM 726 C C . PHE A 1 98 ? 3.220 -1.828 -21.457 1.00 54.41 98 PHE A C 1
ATOM 728 O O . PHE A 1 98 ? 2.254 -1.114 -21.811 1.00 54.41 98 PHE A O 1
#

Foldseek 3Di:
DDDDDPDQWKWWKWKWWPVDPVRDIDIDIDGQQAFLLVVLVVVCVVVVFDSVQKWKAFPVRHTDDSRDTSVPPFTWIWIWTQDPVGTTIMIIGTDIPD

Radius of gyration: 14.22 Å; Cα contacts (8 Å, |Δi|>4): 193; chains: 1; bounding box: 36×25×52 Å

Nearest PDB structures (foldseek):
  5ia8-assembly2_B  TM=8.300E-01  e=4.321E-07  Homo sapiens
  5hkh-assembly1_C  TM=8.522E-01  e=6.665E-07  Homo sapiens
  7w3n-assembly1_A  TM=7.712E-01  e=3.479E-07  Homo sapiens
  1l7y-assembly1_A  TM=7.085E-01  e=2.256E-07  Caenorhabditis elegans
  8ohd-assembly1_D  TM=8.136E-01  e=1.348E-06  Homo sapiens

Organism: Salvia splendens (NCBI:txid180675)

Solvent-accessible surface area (backbone atoms only — not comparable to full-atom values): 5567 Å² total; per-residue (Å²): 133,90,81,86,77,92,78,79,46,42,33,31,35,39,39,27,34,66,69,44,95,81,48,56,68,48,75,47,76,41,55,26,87,38,40,36,49,55,58,47,42,53,53,17,61,75,69,73,40,55,56,87,50,42,47,44,23,34,84,88,69,50,77,50,66,45,84,43,52,47,68,65,74,78,48,52,33,31,39,38,34,51,42,100,92,44,82,40,43,29,40,30,39,48,44,75,64,127

InterPro domains:
  IPR005375 Ubiquitin-fold modifier 1 [PF03671] (10-70)
  IPR005375 Ubiquitin-fold modifier 1 [PTHR15825] (6-72)
  IPR029071 Ubiquitin-like domain superfamily [SSF54236] (6-71)

pLDDT: mean 74.58, std 11.4, range [38.41, 86.19]

Sequence (98 aa):
MASGGAGGGKVSFKVTLTSDPKLPFKVFSVPEAAPFTAVLKFAAEEFKVPPQTSAIITNDGVGINPQQSAELRSMQLVLLFLDIHGLLFVFTDAVLDF